Protein AF-A0A218XQB1-F1 (afdb_monomer_lite)

pLDDT: mean 73.47, std 15.92, range [41.41, 95.81]

Secondary structure (DSSP, 8-state):
-HHHHHHHHHHHHHHHHS--------S-----PPPPP-HHHHHHHHHHHHTTS----PPPPPP-------PPPPPPPP----------------------------PPPPPHHHHHHHHHHHHS-HHHHHHHHTTS-TTT--SSEEEEEEETTTEEEEEEE------

Structure (mmCIF, N/CA/C/O backbone):
data_AF-A0A218XQB1-F1
#
_entry.id   AF-A0A218XQB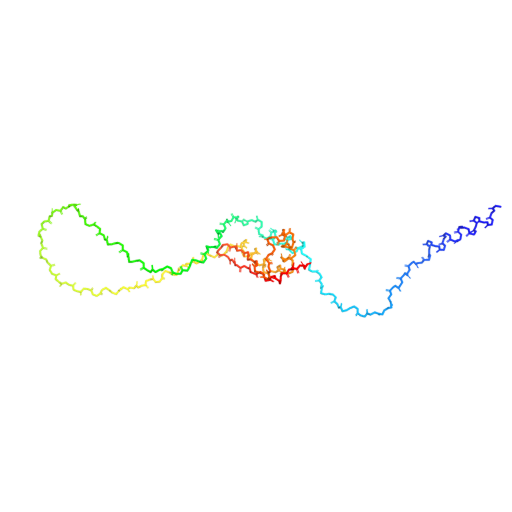1-F1
#
loop_
_atom_site.group_PDB
_atom_site.id
_atom_site.type_symbol
_atom_site.label_atom_id
_atom_site.label_alt_id
_atom_site.label_comp_id
_atom_site.label_asym_id
_atom_site.label_entity_id
_atom_site.label_seq_id
_atom_site.pdbx_PDB_ins_code
_atom_site.Cartn_x
_atom_site.Cartn_y
_atom_site.Cartn_z
_atom_site.occupancy
_atom_site.B_iso_or_equiv
_atom_site.auth_seq_id
_atom_site.auth_comp_id
_atom_site.auth_asym_id
_atom_site.auth_atom_id
_atom_site.pdbx_PDB_model_num
ATOM 1 N N . MET A 1 1 ? 2.072 31.890 65.242 1.00 60.22 1 MET A N 1
ATOM 2 C CA . MET A 1 1 ? 2.060 31.774 63.762 1.00 60.22 1 MET A CA 1
ATOM 3 C C . MET A 1 1 ? 3.181 30.918 63.151 1.00 60.22 1 MET A C 1
ATOM 5 O O . MET A 1 1 ? 3.072 30.587 61.981 1.00 60.22 1 MET A O 1
ATOM 9 N N . GLY A 1 2 ? 4.234 30.523 63.884 1.00 78.50 2 GLY A N 1
ATOM 10 C CA . GLY A 1 2 ? 5.338 29.734 63.300 1.00 78.50 2 GLY A CA 1
ATOM 11 C C . GLY A 1 2 ? 5.078 28.227 63.174 1.00 78.50 2 GLY A C 1
ATOM 12 O O . GLY A 1 2 ? 5.509 27.612 62.209 1.00 78.50 2 GLY A O 1
ATOM 13 N N . ARG A 1 3 ? 4.328 27.631 64.111 1.00 80.69 3 ARG A N 1
ATOM 14 C CA . ARG A 1 3 ? 4.149 26.168 64.175 1.00 80.69 3 ARG A CA 1
ATOM 15 C C . ARG A 1 3 ? 3.322 25.607 63.015 1.00 80.69 3 ARG A C 1
ATOM 17 O O . ARG A 1 3 ? 3.720 24.612 62.430 1.00 80.69 3 ARG A O 1
ATOM 24 N N . TYR A 1 4 ? 2.230 26.275 62.628 1.00 89.25 4 TYR A N 1
ATOM 25 C CA . TYR A 1 4 ? 1.404 25.815 61.503 1.00 89.25 4 TYR A CA 1
ATOM 26 C C . TYR A 1 4 ? 2.138 25.935 60.162 1.00 89.25 4 TYR A C 1
ATOM 28 O O . TYR A 1 4 ? 2.004 25.057 59.323 1.00 89.25 4 TYR A O 1
ATOM 36 N N . LYS A 1 5 ? 2.959 26.979 59.969 1.00 86.50 5 LYS A N 1
ATOM 37 C CA . LYS A 1 5 ? 3.760 27.149 58.746 1.00 86.50 5 LYS A CA 1
ATOM 38 C C . LYS A 1 5 ? 4.789 26.035 58.597 1.00 86.50 5 LYS A C 1
ATOM 40 O O . LYS A 1 5 ? 4.995 25.548 57.496 1.00 86.50 5 LYS A O 1
ATOM 45 N N . LEU A 1 6 ? 5.387 25.619 59.712 1.00 87.69 6 LEU A N 1
ATOM 46 C CA . LEU A 1 6 ? 6.360 24.532 59.741 1.00 87.69 6 LEU A CA 1
ATOM 47 C C . LEU A 1 6 ? 5.687 23.185 59.440 1.00 87.69 6 LEU A C 1
ATOM 49 O O . LEU A 1 6 ? 6.190 22.432 58.619 1.00 87.69 6 LEU A O 1
ATOM 53 N N . VAL A 1 7 ? 4.500 22.933 60.004 1.00 91.12 7 VAL A N 1
ATOM 54 C CA . VAL A 1 7 ? 3.693 21.741 59.681 1.00 91.12 7 VAL A CA 1
ATOM 55 C C . VAL A 1 7 ? 3.297 21.719 58.201 1.00 91.12 7 VAL A C 1
ATOM 57 O O . VAL A 1 7 ? 3.475 20.703 57.540 1.00 91.12 7 VAL A O 1
ATOM 60 N N . VAL A 1 8 ? 2.822 22.841 57.655 1.00 90.88 8 VAL A N 1
ATOM 61 C CA . VAL A 1 8 ? 2.436 22.943 56.237 1.00 90.88 8 VAL A CA 1
ATOM 62 C C . VAL A 1 8 ? 3.637 22.731 55.315 1.00 90.88 8 VAL A C 1
ATOM 64 O O . VAL A 1 8 ? 3.522 22.013 54.327 1.00 90.88 8 VAL A O 1
ATOM 67 N N . LEU A 1 9 ? 4.798 23.300 55.650 1.00 90.38 9 LEU A N 1
ATOM 68 C CA . LEU A 1 9 ? 6.018 2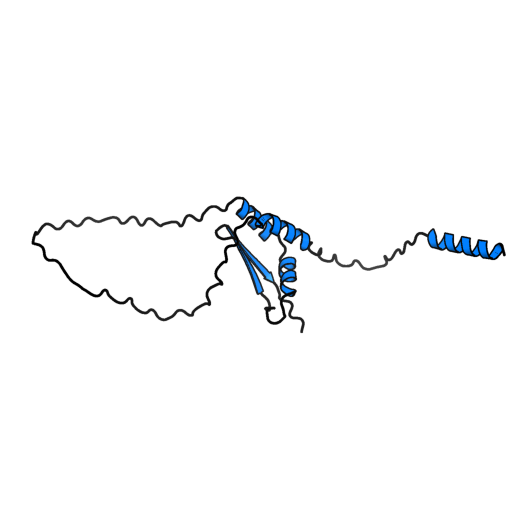3.139 54.859 1.00 90.38 9 LEU A CA 1
ATOM 69 C C . LEU A 1 9 ? 6.520 21.689 54.891 1.00 90.38 9 LEU A C 1
ATOM 71 O O . LEU A 1 9 ? 6.895 21.161 53.850 1.00 90.38 9 LEU A O 1
ATOM 75 N N . VAL A 1 10 ? 6.453 21.016 56.044 1.00 91.62 10 VAL A N 1
ATOM 76 C CA . VAL A 1 10 ? 6.813 19.593 56.169 1.00 91.62 10 VAL A CA 1
ATOM 77 C C . VAL A 1 10 ? 5.868 18.699 55.361 1.00 91.62 10 VAL A C 1
ATOM 79 O O . VAL A 1 10 ? 6.342 17.819 54.648 1.00 91.62 10 VAL A O 1
ATOM 82 N N . LEU A 1 11 ? 4.553 18.940 55.411 1.00 89.81 11 LEU A N 1
ATOM 83 C CA . LEU A 1 11 ? 3.581 18.186 54.606 1.00 89.81 11 LEU A CA 1
ATOM 84 C C . LEU A 1 11 ? 3.777 18.417 53.103 1.00 89.81 11 LEU A C 1
ATOM 86 O O . LEU A 1 11 ? 3.687 17.471 52.327 1.00 89.81 11 LEU A O 1
ATOM 90 N N . TYR A 1 12 ? 4.077 19.652 52.695 1.00 89.75 12 TYR A N 1
ATOM 91 C CA . TYR A 1 12 ? 4.359 19.986 51.300 1.00 89.75 12 TYR A CA 1
ATOM 92 C C . TYR A 1 12 ? 5.626 19.285 50.797 1.00 89.75 12 TYR A C 1
ATOM 94 O O . TYR A 1 12 ? 5.614 18.680 49.731 1.00 89.75 12 TYR A O 1
ATOM 102 N N . VAL A 1 13 ? 6.702 19.302 51.590 1.00 89.94 13 VAL A N 1
ATOM 103 C CA . VAL A 1 13 ? 7.945 18.590 51.265 1.00 89.94 13 VAL A CA 1
ATOM 104 C C . VAL A 1 13 ? 7.698 17.080 51.204 1.00 89.94 13 VAL A C 1
ATOM 106 O O . VAL A 1 13 ? 8.120 16.446 50.248 1.00 89.94 13 VAL A O 1
ATOM 109 N N . LEU A 1 14 ? 6.951 16.493 52.141 1.00 85.25 14 LEU A N 1
ATOM 110 C CA . LEU A 1 14 ? 6.587 15.073 52.062 1.00 85.25 14 LEU A CA 1
ATOM 111 C C . LEU A 1 14 ? 5.794 14.752 50.787 1.00 85.25 14 LEU A C 1
ATOM 113 O O . LEU A 1 14 ? 6.135 13.802 50.100 1.00 85.25 14 LEU A O 1
ATOM 117 N N . MET A 1 15 ? 4.796 15.554 50.417 1.00 80.94 15 MET A N 1
ATOM 118 C CA . MET A 1 15 ? 4.010 15.324 49.194 1.00 80.94 15 MET A CA 1
ATOM 119 C C . MET A 1 15 ? 4.834 15.453 47.903 1.00 80.94 15 MET A C 1
ATOM 121 O O . MET A 1 15 ? 4.547 14.757 46.936 1.00 80.94 15 MET A O 1
ATOM 125 N N . VAL A 1 16 ? 5.836 16.339 47.872 1.00 83.00 16 VAL A N 1
ATOM 126 C CA . VAL A 1 16 ? 6.676 16.583 46.683 1.00 83.00 16 VAL A CA 1
ATOM 127 C C . VAL A 1 16 ? 7.844 15.598 46.581 1.00 83.00 16 VAL A C 1
ATOM 129 O O . VAL A 1 16 ? 8.250 15.249 45.476 1.00 83.00 16 VAL A O 1
ATOM 132 N N . PHE A 1 17 ? 8.400 15.166 47.717 1.00 75.69 17 PHE A N 1
ATOM 133 C CA . PHE A 1 17 ? 9.609 14.338 47.772 1.00 75.69 17 PHE A CA 1
ATOM 134 C C . PHE A 1 17 ? 9.355 12.869 48.121 1.00 75.69 17 PHE A C 1
ATOM 136 O O . PHE A 1 17 ? 10.290 12.073 48.030 1.00 75.69 17 PHE A O 1
ATOM 143 N N . LEU A 1 18 ? 8.134 12.476 48.503 1.00 75.38 18 LEU A N 1
ATOM 144 C CA . LEU A 1 18 ? 7.772 11.062 48.480 1.00 75.38 18 LEU A CA 1
ATOM 145 C C . LEU A 1 18 ? 7.739 10.634 47.007 1.00 75.38 18 LEU A C 1
ATOM 147 O O . LEU A 1 18 ? 6.937 11.184 46.249 1.00 75.38 18 LEU A O 1
ATOM 151 N N . PRO A 1 19 ? 8.611 9.703 46.572 1.00 62.53 19 PRO A N 1
ATOM 152 C CA . PRO A 1 19 ? 8.551 9.194 45.217 1.00 62.53 19 PRO A CA 1
ATOM 153 C C . PRO A 1 19 ? 7.154 8.618 45.026 1.00 62.53 19 PRO A C 1
ATOM 155 O O . PRO A 1 19 ? 6.717 7.740 45.772 1.00 62.53 19 PRO A O 1
ATOM 158 N N . GLN A 1 20 ? 6.437 9.158 44.047 1.00 61.28 20 GLN A N 1
ATOM 159 C CA . GLN A 1 20 ? 5.152 8.648 43.608 1.00 61.28 20 GLN A CA 1
ATOM 160 C C . GLN A 1 20 ? 5.398 7.348 42.825 1.00 61.28 20 GLN A C 1
ATOM 162 O O . GLN A 1 20 ? 5.049 7.241 41.654 1.00 61.28 20 GLN A O 1
ATOM 167 N N . GLU A 1 21 ? 6.034 6.364 43.460 1.00 56.81 21 GLU A N 1
ATOM 168 C CA . GLU A 1 21 ? 6.022 4.975 43.015 1.00 56.81 21 GLU A CA 1
ATOM 169 C C . GLU A 1 21 ? 4.598 4.471 43.250 1.00 56.81 21 GLU A C 1
ATOM 171 O O . GLU A 1 21 ? 4.276 3.805 44.236 1.00 56.81 21 GLU A O 1
ATOM 176 N N . ILE A 1 22 ? 3.693 4.862 42.349 1.00 61.12 22 ILE A N 1
ATOM 177 C CA . ILE A 1 22 ? 2.472 4.103 42.114 1.00 61.12 22 ILE A CA 1
ATOM 178 C C . ILE A 1 22 ? 2.945 2.838 41.415 1.00 61.12 22 ILE A C 1
ATOM 180 O O . ILE A 1 22 ? 2.889 2.725 40.191 1.00 61.12 22 ILE A O 1
ATOM 184 N N . ASP A 1 23 ? 3.444 1.902 42.212 1.00 55.72 23 ASP A N 1
ATOM 185 C CA . ASP A 1 23 ? 3.785 0.561 41.775 1.00 55.72 23 ASP A CA 1
ATOM 186 C C . ASP A 1 23 ? 2.465 -0.187 41.528 1.00 55.72 23 ASP A C 1
ATOM 188 O O . ASP A 1 23 ? 1.958 -0.982 42.321 1.00 55.72 23 ASP A O 1
ATOM 192 N N . GLY A 1 24 ? 1.810 0.183 40.429 1.00 54.09 24 GLY A N 1
ATOM 193 C CA . GLY A 1 24 ? 0.611 -0.449 39.910 1.00 54.09 24 GLY A CA 1
ATOM 194 C C . GLY A 1 24 ? 0.965 -1.742 39.189 1.00 54.09 24 GLY A C 1
ATOM 195 O O . GLY A 1 24 ? 0.639 -1.893 38.014 1.00 54.09 24 GLY A O 1
ATOM 196 N N . GLN A 1 25 ? 1.631 -2.676 39.866 1.00 57.00 25 GLN A N 1
ATOM 197 C CA . GLN A 1 25 ? 1.844 -4.028 39.359 1.00 57.00 25 GLN A CA 1
ATOM 198 C C . GLN A 1 25 ? 1.411 -5.076 40.379 1.00 57.00 25 GLN A C 1
ATOM 200 O O . GLN A 1 25 ? 2.221 -5.693 41.061 1.00 57.00 25 GLN A O 1
ATOM 205 N N . ILE A 1 26 ? 0.106 -5.359 40.413 1.00 53.69 26 ILE A N 1
ATOM 206 C CA . ILE A 1 26 ? -0.385 -6.646 40.911 1.00 53.69 26 ILE A CA 1
ATOM 207 C C . ILE A 1 26 ? -1.353 -7.244 39.885 1.00 53.69 26 ILE A C 1
ATOM 209 O O . ILE A 1 26 ? -2.551 -6.976 39.873 1.00 53.69 26 ILE A O 1
ATOM 213 N N . GLY A 1 27 ? -0.792 -8.108 39.035 1.00 54.81 27 GLY A N 1
ATOM 214 C CA . GLY A 1 27 ? -1.381 -9.425 38.814 1.00 54.81 27 GLY A CA 1
ATOM 215 C C . GLY A 1 27 ? -2.361 -9.602 37.659 1.00 54.81 27 GLY A C 1
ATOM 216 O O . GLY A 1 27 ? -3.493 -9.992 37.912 1.00 54.81 27 GLY A O 1
ATOM 217 N N . ARG A 1 28 ? -1.898 -9.472 36.407 1.00 55.12 28 ARG A N 1
ATOM 218 C CA . ARG A 1 28 ? -2.115 -10.468 35.327 1.00 55.12 28 ARG A CA 1
ATOM 219 C C . ARG A 1 28 ? -0.986 -10.332 34.297 1.00 55.12 28 ARG A C 1
ATOM 221 O O . ARG A 1 28 ? -0.705 -9.202 33.902 1.00 55.12 28 ARG A O 1
ATOM 228 N N . PRO A 1 29 ? -0.387 -11.425 33.785 1.00 50.72 29 PRO A N 1
ATOM 229 C CA . PRO A 1 29 ? 0.267 -11.377 32.487 1.00 50.72 29 PRO A CA 1
ATOM 230 C C . PRO A 1 29 ? -0.825 -10.997 31.488 1.00 50.72 29 PRO A C 1
ATOM 232 O O . PRO A 1 29 ? -1.684 -11.809 31.140 1.00 50.72 29 PRO A O 1
ATOM 235 N N . ARG A 1 30 ? -0.868 -9.723 31.095 1.00 51.75 30 ARG A N 1
ATOM 236 C CA . ARG A 1 30 ? -1.621 -9.331 29.912 1.00 51.75 30 ARG A CA 1
ATOM 237 C C . ARG A 1 30 ? -1.001 -10.164 28.786 1.00 51.75 30 ARG A C 1
ATOM 239 O O . ARG A 1 30 ? 0.223 -10.097 28.645 1.00 51.75 30 ARG A O 1
ATOM 246 N N . PRO A 1 31 ? -1.769 -10.993 28.052 1.00 60.75 31 PRO A N 1
ATOM 247 C CA . PRO A 1 31 ? -1.215 -11.639 26.870 1.00 60.75 31 PRO A CA 1
ATOM 248 C C . PRO A 1 31 ? -0.550 -10.539 26.037 1.00 60.75 31 PRO A C 1
ATOM 250 O O . PRO A 1 31 ? -1.122 -9.440 25.989 1.00 60.75 31 PRO A O 1
ATOM 253 N N . PRO A 1 32 ? 0.658 -10.765 25.486 1.00 58.06 32 PRO A N 1
ATOM 254 C CA . PRO A 1 32 ? 1.328 -9.753 24.686 1.00 58.06 32 PRO A CA 1
ATOM 255 C C . PRO A 1 32 ? 0.318 -9.285 23.647 1.00 58.06 32 PRO A C 1
ATOM 257 O O . PRO A 1 32 ? -0.131 -10.071 22.812 1.00 58.06 32 PRO A O 1
ATOM 260 N N . LEU A 1 33 ? -0.136 -8.033 23.782 1.00 57.53 33 LEU A N 1
ATOM 261 C CA . LEU A 1 33 ? -0.954 -7.445 22.740 1.00 57.53 33 LEU A CA 1
ATOM 262 C C . LEU A 1 33 ? -0.107 -7.528 21.477 1.00 57.53 33 LEU A C 1
ATOM 264 O O . LEU A 1 33 ? 1.084 -7.203 21.553 1.00 57.53 33 LEU A O 1
ATOM 268 N N . PRO A 1 34 ? -0.678 -7.989 20.353 1.00 62.88 34 PRO A N 1
ATOM 269 C CA . PRO A 1 34 ? 0.040 -7.935 19.096 1.00 62.88 34 PRO A CA 1
ATOM 270 C C . PRO A 1 34 ? 0.568 -6.502 18.942 1.00 62.88 34 PRO A C 1
ATOM 272 O O . PRO A 1 34 ? -0.191 -5.561 19.215 1.00 62.88 34 PRO A O 1
ATOM 275 N N . PRO A 1 35 ? 1.865 -6.324 18.629 1.00 65.19 35 PRO A N 1
ATOM 276 C CA . PRO A 1 35 ? 2.441 -4.999 18.483 1.00 65.19 35 PRO A CA 1
ATOM 277 C C . PRO A 1 35 ? 1.556 -4.229 17.513 1.00 65.19 35 PRO A C 1
ATOM 279 O O . PRO A 1 35 ? 1.313 -4.686 16.397 1.00 65.19 35 PRO A O 1
ATOM 282 N N . THR A 1 36 ? 1.001 -3.103 17.964 1.00 64.44 36 THR A N 1
ATOM 283 C CA . THR A 1 36 ? 0.201 -2.259 17.082 1.00 64.44 36 THR A CA 1
ATOM 284 C C . THR A 1 36 ? 1.121 -1.828 15.951 1.00 64.44 36 THR A C 1
ATOM 286 O O . THR A 1 36 ? 2.170 -1.236 16.238 1.00 64.44 36 THR A O 1
ATOM 289 N N . PRO A 1 37 ? 0.791 -2.148 14.695 1.00 71.19 37 PRO A N 1
ATOM 290 C CA . PRO A 1 37 ? 1.677 -1.833 13.598 1.00 71.19 37 PRO A CA 1
ATOM 291 C C . PRO A 1 37 ? 1.833 -0.312 13.523 1.00 71.19 37 PRO A C 1
ATOM 293 O O . PRO A 1 37 ? 0.875 0.446 13.685 1.00 71.19 37 PRO A O 1
ATOM 296 N N . LEU A 1 38 ? 3.069 0.152 13.336 1.00 84.44 38 LEU A N 1
ATOM 297 C CA . LEU A 1 38 ? 3.394 1.574 13.237 1.00 84.44 38 LEU A CA 1
ATOM 298 C C . LEU A 1 38 ? 2.974 2.096 11.853 1.00 84.44 38 LEU A C 1
ATOM 300 O O . LEU A 1 38 ? 3.808 2.409 11.004 1.00 84.44 38 LEU A O 1
ATOM 304 N N . CYS A 1 39 ? 1.666 2.151 11.600 1.00 89.62 39 CYS A N 1
ATOM 305 C CA . CYS A 1 39 ? 1.115 2.389 10.266 1.00 89.62 39 CYS A CA 1
ATOM 306 C C . CYS A 1 39 ? 1.600 3.695 9.642 1.00 89.62 39 CYS A C 1
ATOM 308 O O . CYS A 1 39 ? 1.924 3.725 8.461 1.00 89.62 39 CYS A O 1
ATOM 310 N N . ALA A 1 40 ? 1.746 4.754 10.443 1.00 89.38 40 ALA A N 1
ATOM 311 C CA . ALA A 1 40 ? 2.270 6.029 9.967 1.00 89.38 40 ALA A CA 1
ATOM 312 C C . ALA A 1 40 ? 3.683 5.898 9.371 1.00 89.38 40 ALA A C 1
ATOM 314 O O . ALA A 1 40 ? 3.940 6.429 8.293 1.00 89.38 40 ALA A O 1
ATOM 315 N N . SER A 1 41 ? 4.591 5.164 10.025 1.00 91.19 41 SER A N 1
ATOM 316 C CA . SER A 1 41 ? 5.950 4.980 9.507 1.00 91.19 41 SER A CA 1
ATOM 317 C C . SER A 1 41 ? 5.994 4.032 8.312 1.00 91.19 41 SER A C 1
ATOM 319 O O . SER A 1 41 ? 6.770 4.267 7.391 1.00 91.19 41 SER A O 1
ATOM 321 N N . GLN A 1 42 ? 5.151 2.993 8.292 1.00 93.12 42 GLN A N 1
ATOM 322 C CA . GLN A 1 42 ? 5.074 2.082 7.146 1.00 93.12 42 GLN A CA 1
ATOM 323 C C . GLN A 1 42 ? 4.572 2.816 5.896 1.00 93.12 42 GLN A C 1
ATOM 325 O O . GLN A 1 42 ? 5.203 2.745 4.843 1.00 93.12 42 GLN A O 1
ATOM 330 N N . PHE A 1 43 ? 3.506 3.610 6.030 1.00 92.81 43 PHE A N 1
ATOM 331 C CA . PHE A 1 43 ? 3.022 4.451 4.939 1.00 92.81 43 PHE A CA 1
ATOM 332 C C . PHE A 1 43 ? 4.031 5.519 4.535 1.00 92.81 43 PHE A C 1
ATOM 334 O O . PHE A 1 43 ? 4.189 5.764 3.345 1.00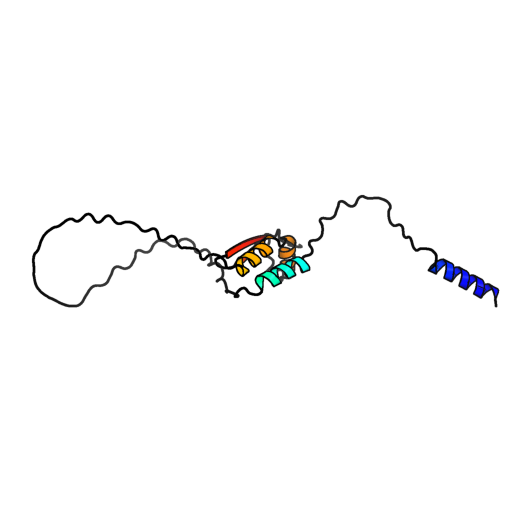 92.81 43 PHE A O 1
ATOM 341 N N . ALA A 1 44 ? 4.751 6.132 5.480 1.00 93.56 44 ALA A N 1
ATOM 342 C CA . ALA A 1 44 ? 5.802 7.091 5.146 1.00 93.56 44 ALA A CA 1
ATOM 343 C C . ALA A 1 44 ? 6.887 6.460 4.260 1.00 93.56 44 ALA A C 1
ATOM 345 O O . ALA A 1 44 ? 7.322 7.083 3.292 1.00 93.56 44 ALA A O 1
ATOM 346 N N . LEU A 1 45 ? 7.277 5.215 4.546 1.00 94.75 45 LEU A N 1
ATOM 347 C CA . LEU A 1 45 ? 8.260 4.501 3.740 1.00 94.75 45 LEU A CA 1
ATOM 348 C C . LEU A 1 45 ? 7.748 4.155 2.343 1.00 94.75 45 LEU A C 1
ATOM 350 O O . LEU A 1 45 ? 8.453 4.393 1.364 1.00 94.75 45 LEU A O 1
ATOM 354 N N . VAL A 1 46 ? 6.519 3.643 2.246 1.00 94.62 46 VAL A N 1
ATOM 355 C CA . VAL A 1 46 ? 5.879 3.358 0.954 1.00 94.62 46 VAL A CA 1
ATOM 356 C C . VAL A 1 46 ? 5.747 4.640 0.136 1.00 94.62 46 VAL A C 1
ATOM 358 O O . VAL A 1 46 ? 6.166 4.677 -1.016 1.00 94.62 46 VAL A O 1
ATOM 361 N N . ASN A 1 47 ? 5.236 5.714 0.738 1.00 93.44 47 ASN A N 1
ATOM 362 C CA . ASN A 1 47 ? 5.070 7.003 0.072 1.00 93.44 47 ASN A CA 1
ATOM 363 C C . ASN A 1 47 ? 6.406 7.527 -0.448 1.00 93.44 47 ASN A C 1
ATOM 365 O O . ASN A 1 47 ? 6.484 7.943 -1.598 1.00 93.44 47 ASN A O 1
ATOM 369 N N . HIS A 1 48 ? 7.466 7.457 0.357 1.00 95.25 48 HIS A N 1
ATOM 370 C CA . HIS A 1 48 ? 8.800 7.868 -0.068 1.00 95.25 48 HIS A CA 1
ATOM 371 C C . HIS A 1 48 ? 9.352 6.987 -1.202 1.00 95.25 48 HIS A C 1
ATOM 373 O O . HIS A 1 48 ? 9.954 7.500 -2.140 1.00 95.25 48 HIS A O 1
ATOM 379 N N . ALA A 1 49 ? 9.141 5.670 -1.155 1.00 94.56 49 ALA A N 1
ATOM 380 C CA . ALA A 1 49 ? 9.611 4.760 -2.199 1.00 94.56 49 ALA A CA 1
ATOM 381 C C . ALA A 1 49 ? 8.841 4.914 -3.520 1.00 94.56 49 ALA A C 1
ATOM 383 O O . ALA A 1 49 ? 9.410 4.762 -4.598 1.00 94.56 49 ALA A O 1
ATOM 384 N N . CYS A 1 50 ? 7.550 5.232 -3.440 1.00 93.31 50 CYS A N 1
ATOM 385 C CA . CYS A 1 50 ? 6.656 5.299 -4.590 1.00 93.31 50 CYS A CA 1
ATOM 386 C C . CYS A 1 50 ? 6.447 6.728 -5.123 1.00 93.31 50 CYS A C 1
ATOM 388 O O . CYS A 1 50 ? 5.830 6.882 -6.174 1.00 93.31 50 CYS A O 1
ATOM 390 N N . MET A 1 51 ? 6.966 7.774 -4.460 1.00 92.31 51 MET A N 1
ATOM 391 C CA . MET A 1 51 ? 6.687 9.180 -4.818 1.00 92.31 51 MET A CA 1
ATOM 392 C C . MET A 1 51 ? 7.117 9.579 -6.235 1.00 92.31 51 MET A C 1
ATOM 394 O O . MET A 1 51 ? 6.607 10.558 -6.773 1.00 92.31 51 MET A O 1
ATOM 398 N N . PHE A 1 52 ? 8.065 8.852 -6.826 1.00 88.50 52 PHE A N 1
ATOM 399 C CA . PHE A 1 52 ? 8.595 9.131 -8.162 1.00 88.50 52 PHE A CA 1
ATOM 400 C C . PHE A 1 52 ? 7.923 8.309 -9.264 1.00 88.50 52 PHE A C 1
ATOM 402 O O . PHE A 1 52 ? 8.299 8.433 -10.431 1.00 88.50 52 PHE A O 1
ATOM 409 N N . LEU A 1 53 ? 6.945 7.464 -8.921 1.00 86.88 53 LEU A N 1
ATOM 410 C CA . LEU A 1 53 ? 6.199 6.726 -9.926 1.00 86.88 53 LEU A CA 1
ATOM 411 C C . LEU A 1 53 ? 5.228 7.654 -10.663 1.00 86.88 53 LEU A C 1
ATOM 413 O O . LEU A 1 53 ? 4.527 8.449 -10.031 1.00 86.88 53 LEU A O 1
ATOM 417 N N . PRO A 1 54 ? 5.133 7.542 -11.998 1.00 80.81 54 PRO A N 1
ATOM 418 C CA . PRO A 1 54 ? 4.081 8.221 -12.730 1.00 80.81 54 PRO A CA 1
ATOM 419 C C . PRO A 1 54 ? 2.725 7.652 -12.297 1.00 80.81 54 PRO A C 1
ATOM 421 O O . PRO A 1 54 ? 2.495 6.442 -12.369 1.00 80.81 54 PRO A O 1
ATOM 424 N N . TYR A 1 55 ? 1.811 8.530 -11.880 1.00 70.88 55 TYR A N 1
ATOM 425 C CA . TYR A 1 55 ? 0.414 8.166 -11.660 1.00 70.88 55 TYR A CA 1
ATOM 426 C C . TYR A 1 55 ? -0.205 7.779 -13.002 1.00 70.88 55 TYR A C 1
ATOM 428 O O . TYR A 1 55 ? -0.634 8.625 -13.785 1.00 70.88 55 TYR A O 1
ATOM 436 N N . SER A 1 56 ? -0.226 6.485 -13.285 1.00 64.00 56 SER A N 1
ATOM 437 C CA . SER A 1 56 ? -1.007 5.935 -14.381 1.00 64.00 56 SER A CA 1
ATOM 438 C C . SER A 1 56 ? -2.394 5.630 -13.836 1.00 64.00 56 SER A C 1
ATOM 440 O O . SER A 1 56 ? -2.559 4.862 -12.889 1.00 64.00 56 SER A O 1
ATOM 442 N N . LEU A 1 57 ? -3.409 6.278 -14.401 1.00 56.66 57 LEU A N 1
ATOM 443 C CA . LEU A 1 57 ? -4.793 5.917 -14.133 1.00 56.66 57 LEU A CA 1
ATOM 444 C C . LEU A 1 57 ? -5.006 4.533 -14.743 1.00 56.66 57 LEU A C 1
ATOM 446 O O . LEU A 1 57 ? -5.223 4.409 -15.946 1.00 56.66 57 LEU A O 1
ATOM 450 N N . VAL A 1 58 ? -4.875 3.487 -13.927 1.00 60.12 58 VAL A N 1
ATOM 451 C CA . VAL A 1 58 ? -5.293 2.146 -14.328 1.00 60.12 58 VAL A CA 1
ATOM 452 C C . VAL A 1 58 ? -6.794 2.245 -14.622 1.00 60.12 58 VAL A C 1
ATOM 454 O O . VAL A 1 58 ? -7.545 2.663 -13.733 1.00 60.12 58 VAL A O 1
ATOM 457 N N . PRO A 1 59 ? -7.250 1.931 -15.850 1.00 57.41 59 PRO A N 1
ATOM 458 C CA . PRO A 1 59 ? -8.673 1.899 -16.147 1.00 57.41 59 PRO A CA 1
ATOM 459 C C . PRO A 1 59 ? -9.368 0.978 -15.137 1.00 57.41 59 PRO A C 1
ATOM 461 O O . PRO A 1 59 ? -8.805 -0.070 -14.804 1.00 57.41 59 PRO A O 1
ATOM 464 N N . PRO A 1 60 ? -10.558 1.338 -14.624 1.00 60.00 60 PRO A N 1
ATOM 465 C CA . PRO A 1 60 ? -11.290 0.453 -13.729 1.00 60.00 60 PRO A CA 1
ATOM 466 C C . PRO A 1 60 ? -11.434 -0.931 -14.382 1.00 60.00 60 PRO A C 1
ATOM 468 O O . PRO A 1 60 ? -11.607 -0.999 -15.605 1.00 60.00 60 PRO A O 1
ATOM 471 N N . PRO A 1 61 ? -11.347 -2.031 -13.606 1.00 62.25 61 PRO A N 1
ATOM 472 C CA . PRO A 1 61 ? -11.530 -3.367 -14.153 1.00 62.25 61 PRO A CA 1
ATOM 473 C C . PRO A 1 61 ? -12.865 -3.403 -14.896 1.00 62.25 61 PRO A C 1
ATOM 475 O O . PRO A 1 61 ? -13.898 -3.021 -14.339 1.00 62.25 61 PRO A O 1
ATOM 478 N N . ALA A 1 62 ? -12.821 -3.795 -16.173 1.00 59.84 62 ALA A N 1
ATOM 479 C CA . ALA A 1 62 ? -14.013 -3.855 -17.002 1.00 59.84 62 ALA A CA 1
ATOM 480 C C . ALA A 1 62 ? -15.069 -4.728 -16.300 1.00 59.84 62 ALA A C 1
ATOM 482 O O . ALA A 1 62 ? -14.715 -5.780 -15.754 1.00 59.84 62 ALA A O 1
ATOM 483 N N . PRO A 1 63 ? -16.349 -4.313 -16.274 1.00 64.50 63 PRO A N 1
ATOM 484 C CA . PRO A 1 63 ? -17.404 -5.160 -15.745 1.00 64.50 63 PRO A CA 1
ATOM 485 C C . PRO A 1 63 ? -17.380 -6.499 -16.485 1.00 64.50 63 PRO A C 1
ATOM 487 O O . PRO A 1 63 ? -17.325 -6.527 -17.715 1.00 64.50 63 PRO A O 1
ATOM 490 N N . ILE A 1 64 ? -17.393 -7.595 -15.718 1.00 57.28 64 ILE A N 1
ATOM 491 C CA . ILE A 1 64 ? -17.433 -8.967 -16.230 1.00 57.28 64 ILE A CA 1
ATOM 492 C C . ILE A 1 64 ? -18.698 -9.079 -17.082 1.00 57.28 64 ILE A C 1
ATOM 494 O O . ILE A 1 64 ? -19.805 -9.211 -16.561 1.00 57.28 64 ILE A O 1
ATOM 498 N N . THR A 1 65 ? -18.547 -8.944 -18.394 1.00 60.38 65 THR A N 1
ATOM 499 C CA . THR A 1 65 ? -19.637 -9.149 -19.341 1.00 60.38 65 THR A CA 1
ATOM 500 C C . THR A 1 65 ? -19.782 -10.661 -19.500 1.00 60.38 65 THR A C 1
ATOM 502 O O . THR A 1 65 ? -18.772 -11.339 -19.705 1.00 60.38 65 THR A O 1
ATOM 5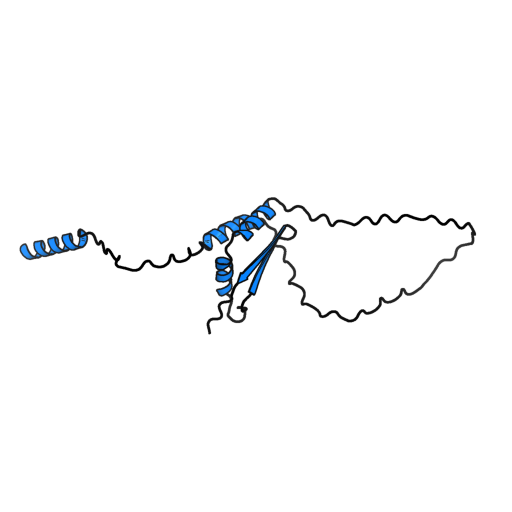05 N N . PRO A 1 66 ? -20.989 -11.236 -19.352 1.00 70.81 66 PRO A N 1
ATOM 506 C CA . PRO A 1 66 ? -21.196 -12.642 -19.676 1.00 70.81 66 PRO A CA 1
ATOM 507 C C . PRO A 1 66 ? -20.780 -12.883 -21.137 1.00 70.81 66 PRO A C 1
ATOM 509 O O . PRO A 1 66 ? -20.973 -11.979 -21.956 1.00 70.81 66 PRO A O 1
ATOM 512 N N . PRO A 1 67 ? -20.199 -14.050 -21.479 1.00 61.78 67 PRO A N 1
ATOM 513 C CA . PRO A 1 67 ? -19.810 -14.345 -22.852 1.00 61.78 67 PRO A CA 1
ATOM 514 C C . PRO A 1 67 ? -21.048 -14.232 -23.747 1.00 61.78 67 PRO A C 1
ATOM 516 O O . PRO A 1 67 ? -21.994 -15.010 -23.624 1.00 61.78 67 PRO A O 1
ATOM 519 N N . GLY A 1 68 ? -21.073 -13.195 -24.584 1.00 57.50 68 GLY A N 1
ATOM 520 C CA . GLY A 1 68 ? -22.096 -13.028 -25.606 1.00 57.50 68 GLY A CA 1
ATOM 521 C C . GLY A 1 68 ? -21.927 -14.103 -26.684 1.00 57.50 68 GLY A C 1
ATOM 522 O O . GLY A 1 68 ? -20.805 -14.564 -26.896 1.00 57.50 68 GLY A O 1
ATOM 523 N N . PRO A 1 69 ? -23.014 -14.529 -27.346 1.00 63.34 69 PRO A N 1
ATOM 524 C CA . PRO A 1 69 ? -22.934 -15.525 -28.405 1.00 63.34 69 PRO A CA 1
ATOM 525 C C . PRO A 1 69 ? -22.090 -14.997 -29.571 1.00 63.34 69 PRO A C 1
ATOM 527 O O . PRO A 1 69 ? -22.263 -13.853 -29.994 1.00 63.34 69 PRO A O 1
ATOM 530 N N . ASP A 1 70 ? -21.191 -15.847 -30.070 1.00 57.41 70 ASP A N 1
ATOM 531 C CA . ASP A 1 70 ? -20.320 -15.585 -31.214 1.00 57.41 70 ASP A CA 1
ATOM 532 C C . ASP A 1 70 ? -21.145 -15.132 -32.428 1.00 57.41 70 ASP A C 1
ATOM 534 O O . ASP A 1 70 ? -21.858 -15.920 -33.055 1.00 57.41 70 ASP A O 1
ATOM 538 N N . LEU A 1 71 ? -21.058 -13.846 -32.769 1.00 56.16 71 LEU A N 1
ATOM 539 C CA . LEU A 1 71 ? -21.509 -13.360 -34.067 1.00 56.16 71 LEU A CA 1
ATOM 540 C C . LEU A 1 71 ? -20.396 -13.640 -35.091 1.00 56.16 71 LEU A C 1
ATOM 542 O O . LEU A 1 71 ? -19.247 -13.264 -34.844 1.00 56.16 71 LEU A O 1
ATOM 546 N N . PRO A 1 72 ? -20.695 -14.288 -36.233 1.00 68.62 72 PRO A N 1
ATOM 547 C CA . PRO A 1 72 ? -19.705 -14.507 -37.281 1.00 68.62 72 PRO A CA 1
ATOM 548 C C . PRO A 1 72 ? -19.260 -13.168 -37.901 1.00 68.62 72 PRO A C 1
ATOM 550 O O . PRO A 1 72 ? -20.056 -12.226 -37.961 1.00 68.62 72 PRO A O 1
ATOM 553 N N . PRO A 1 73 ? -18.006 -13.059 -38.378 1.00 64.19 73 PRO A N 1
ATOM 554 C CA . PRO A 1 73 ? -17.517 -11.840 -39.013 1.00 64.19 73 PRO A CA 1
ATOM 555 C C . PRO A 1 73 ? -18.308 -11.537 -40.301 1.00 64.19 73 PRO A C 1
ATOM 557 O O . PRO A 1 73 ? -18.597 -12.464 -41.063 1.00 64.19 73 PRO A O 1
ATOM 560 N N . PRO A 1 74 ? -18.648 -10.264 -40.581 1.00 54.69 74 PRO A N 1
ATOM 561 C CA . PRO A 1 74 ? -19.208 -9.885 -41.872 1.00 54.69 74 PRO A CA 1
ATOM 562 C C . PRO A 1 74 ? -18.154 -10.109 -42.966 1.00 54.69 74 PRO A C 1
ATOM 564 O O . PRO A 1 74 ? -17.002 -9.697 -42.826 1.00 54.69 74 PRO A O 1
ATOM 567 N N . GLY A 1 75 ? -18.551 -10.809 -44.032 1.00 47.41 75 GLY A N 1
ATOM 568 C CA . GLY A 1 75 ? -17.709 -11.072 -45.198 1.00 47.41 75 GLY A CA 1
ATOM 569 C C . GLY A 1 75 ? -17.314 -9.787 -45.945 1.00 47.41 75 GLY A C 1
ATOM 570 O O . GLY A 1 75 ? -17.989 -8.765 -45.805 1.00 47.41 75 GLY A O 1
ATOM 571 N N . PRO A 1 76 ? -16.220 -9.815 -46.725 1.00 54.09 76 PRO A N 1
ATOM 572 C CA . PRO A 1 76 ? -15.769 -8.658 -47.487 1.00 54.09 76 PRO A CA 1
ATOM 573 C C . PRO A 1 76 ? -16.695 -8.399 -48.683 1.00 54.09 76 PRO A C 1
ATOM 575 O O . PRO A 1 76 ? -16.979 -9.302 -49.465 1.00 54.09 76 PRO A O 1
ATOM 578 N N . SER A 1 77 ? -17.152 -7.155 -48.818 1.00 45.84 77 SER A N 1
ATOM 579 C CA . SER A 1 77 ? -17.822 -6.643 -50.013 1.00 45.84 77 SER A CA 1
ATOM 580 C C . SER A 1 77 ? -16.796 -6.349 -51.115 1.00 45.84 77 SER A C 1
ATOM 582 O O . SER A 1 77 ? -15.918 -5.504 -50.942 1.00 45.84 77 SER A O 1
ATOM 584 N N . GLU A 1 78 ? -16.946 -7.081 -52.215 1.00 43.97 78 GLU A N 1
ATOM 585 C CA . GLU A 1 78 ? -16.462 -6.864 -53.589 1.00 43.97 78 GLU A CA 1
ATOM 586 C C . GLU A 1 78 ? -16.879 -5.453 -54.082 1.00 43.97 78 GLU A C 1
ATOM 588 O O . GLU A 1 78 ? -17.841 -4.902 -53.551 1.00 43.97 78 GLU A O 1
ATOM 593 N N . SER A 1 79 ? -16.306 -4.761 -55.069 1.00 41.78 79 SER A N 1
ATOM 594 C CA . SER A 1 79 ? -15.245 -4.922 -56.082 1.00 41.78 79 SER A CA 1
ATOM 595 C C . SER A 1 79 ? -15.258 -3.616 -56.907 1.00 41.78 79 SER A C 1
ATOM 597 O O . SER A 1 79 ? -16.294 -2.962 -56.883 1.00 41.78 79 SER A O 1
ATOM 599 N N . GLU A 1 80 ? -14.171 -3.297 -57.631 1.00 41.41 80 GLU A N 1
ATOM 600 C CA . GLU A 1 80 ? -14.021 -2.377 -58.799 1.00 41.41 80 GLU A CA 1
ATOM 601 C C . GLU A 1 80 ? -12.614 -1.731 -58.702 1.00 41.41 80 GLU A C 1
ATOM 603 O O . GLU A 1 80 ? -12.277 -1.178 -57.663 1.00 41.41 80 GLU A O 1
ATOM 608 N N . GLU A 1 81 ? -11.670 -1.788 -59.644 1.00 45.38 81 GLU A N 1
ATOM 609 C CA . GLU A 1 81 ? -11.543 -2.283 -61.020 1.00 45.38 81 GLU A CA 1
ATOM 610 C C . GLU A 1 81 ? -10.034 -2.550 -61.243 1.00 45.38 81 GLU A C 1
ATOM 612 O O . GLU A 1 81 ? -9.203 -1.967 -60.547 1.00 45.38 81 GLU A O 1
ATOM 617 N N . GLU A 1 82 ? -9.674 -3.429 -62.180 1.00 42.75 82 GLU A N 1
ATOM 618 C CA . GLU A 1 82 ? -8.741 -3.146 -63.290 1.00 42.75 82 GLU A CA 1
ATOM 619 C C . GLU A 1 82 ? -8.188 -4.445 -63.900 1.00 42.75 82 GLU A C 1
ATOM 621 O O . GLU A 1 82 ? -7.588 -5.308 -63.259 1.00 42.75 82 GLU A O 1
ATOM 626 N N . GLU A 1 83 ? -8.466 -4.549 -65.191 1.00 48.16 83 GLU A N 1
ATOM 627 C CA . GLU A 1 83 ? -8.124 -5.582 -66.153 1.00 48.16 83 GLU A CA 1
ATOM 628 C C . GLU A 1 83 ? -6.659 -5.442 -66.595 1.00 48.16 83 GLU A C 1
ATOM 630 O O . GLU A 1 83 ? -6.241 -4.361 -67.002 1.00 48.16 83 GLU A O 1
ATOM 635 N N . SER A 1 84 ? -5.872 -6.522 -66.554 1.00 43.72 84 SER A N 1
ATOM 636 C CA . SER A 1 84 ? -4.738 -6.692 -67.478 1.00 43.72 84 SER A CA 1
ATOM 637 C C . SER A 1 84 ? -4.237 -8.138 -67.546 1.00 43.72 84 SER A C 1
ATOM 639 O O . SER A 1 84 ? -3.729 -8.695 -66.578 1.00 43.72 84 SER A O 1
ATOM 641 N N . ASP A 1 85 ? -4.436 -8.684 -68.744 1.00 50.62 85 ASP A N 1
ATOM 642 C CA . ASP A 1 85 ? -3.648 -9.644 -69.520 1.00 50.62 85 ASP A CA 1
ATOM 643 C C . ASP A 1 85 ? -3.048 -10.918 -68.896 1.00 50.62 85 ASP A C 1
ATOM 645 O O . ASP A 1 85 ? -2.279 -10.935 -67.934 1.00 50.62 85 ASP A O 1
ATOM 649 N N . ASP A 1 86 ? -3.364 -11.994 -69.617 1.00 50.50 86 ASP A N 1
ATOM 650 C CA . ASP A 1 86 ? -2.745 -13.306 -69.689 1.00 50.50 86 ASP A CA 1
ATOM 651 C C . ASP A 1 86 ? -1.254 -13.356 -69.329 1.00 50.50 86 ASP A C 1
ATOM 653 O O . ASP A 1 86 ? -0.459 -12.575 -69.837 1.00 50.50 86 ASP A O 1
ATOM 657 N N . LEU A 1 87 ? -0.855 -14.381 -68.563 1.00 59.09 87 LEU A N 1
ATOM 658 C CA . LEU A 1 87 ? 0.249 -15.277 -68.933 1.00 59.09 87 LEU A CA 1
ATOM 659 C C . LEU A 1 87 ? 0.317 -16.491 -67.988 1.00 59.09 87 LEU A C 1
ATOM 661 O O . LEU A 1 87 ? 0.475 -16.416 -66.772 1.00 59.09 87 LEU A O 1
ATOM 665 N N . GLN A 1 88 ? 0.206 -17.649 -68.617 1.00 57.53 88 GLN A N 1
ATOM 666 C CA . GLN A 1 88 ? 0.188 -18.991 -68.065 1.00 57.53 88 GLN A CA 1
ATOM 667 C C . GLN A 1 88 ? 1.589 -19.479 -67.689 1.00 57.53 88 GLN A C 1
ATOM 669 O O . GLN A 1 88 ? 2.339 -19.778 -68.603 1.00 57.53 88 GLN A O 1
ATOM 674 N N . HIS A 1 89 ? 1.927 -19.680 -66.404 1.00 54.62 89 HIS A N 1
ATOM 675 C CA . HIS A 1 89 ? 3.128 -20.452 -66.032 1.00 54.62 89 HIS A CA 1
ATOM 676 C C . HIS A 1 89 ? 3.058 -21.163 -64.657 1.00 54.62 89 HIS A C 1
ATOM 678 O O . HIS A 1 89 ? 3.003 -20.548 -63.602 1.00 54.62 89 HIS A O 1
ATOM 684 N N . HIS A 1 90 ? 3.150 -22.495 -64.741 1.00 56.16 90 HIS A N 1
ATOM 685 C CA . HIS A 1 90 ? 3.829 -23.469 -63.869 1.00 56.16 90 HIS A CA 1
ATOM 686 C C . HIS A 1 90 ? 3.496 -23.618 -62.371 1.00 56.16 90 HIS A C 1
ATOM 688 O O . HIS A 1 90 ? 3.844 -22.821 -61.507 1.00 56.16 90 HIS A O 1
ATOM 694 N N . HIS A 1 91 ? 2.974 -24.812 -62.072 1.00 60.19 91 HIS A N 1
ATOM 695 C CA . HIS A 1 91 ? 2.894 -25.436 -60.757 1.00 60.19 91 HIS A CA 1
ATOM 696 C C . HIS A 1 91 ? 4.281 -25.696 -60.146 1.00 60.19 91 HIS A C 1
ATOM 698 O O . HIS A 1 91 ? 4.988 -26.608 -60.575 1.00 60.19 91 HIS A O 1
ATOM 704 N N . HIS A 1 92 ? 4.615 -24.984 -59.069 1.00 57.34 92 HIS A N 1
ATOM 705 C CA . HIS A 1 92 ? 5.646 -25.409 -58.122 1.00 57.34 92 HIS A CA 1
ATOM 706 C C . HIS A 1 92 ? 5.110 -25.351 -56.690 1.00 57.34 92 HIS A C 1
ATOM 708 O O . HIS A 1 92 ? 4.935 -24.289 -56.098 1.00 57.34 92 HIS A O 1
ATOM 714 N N . HIS A 1 93 ? 4.846 -26.532 -56.128 1.00 59.56 93 HIS A N 1
ATOM 715 C CA . HIS A 1 93 ? 4.549 -26.715 -54.713 1.00 59.56 93 HIS A CA 1
ATOM 716 C C . HIS A 1 93 ? 5.834 -26.557 -53.896 1.00 59.56 93 HIS A C 1
ATOM 718 O O . HIS A 1 93 ? 6.598 -27.509 -53.733 1.00 59.56 93 HIS A O 1
ATOM 724 N N . HIS A 1 94 ? 6.073 -25.361 -53.364 1.00 57.94 94 HIS A N 1
ATOM 725 C CA . HIS A 1 94 ? 7.072 -25.162 -52.322 1.00 57.94 94 HIS A CA 1
ATOM 726 C C . HIS A 1 94 ? 6.409 -25.282 -50.950 1.00 57.94 94 HIS A C 1
ATOM 728 O O . HIS A 1 94 ? 5.590 -24.458 -50.548 1.00 57.94 94 HIS A O 1
ATOM 734 N N . HIS A 1 95 ? 6.770 -26.343 -50.229 1.00 61.81 95 HIS A N 1
ATOM 735 C CA . HIS A 1 95 ? 6.470 -26.498 -48.812 1.00 61.81 95 HIS A CA 1
ATOM 736 C C . HIS A 1 95 ? 7.218 -25.421 -48.021 1.00 61.81 95 HIS A C 1
ATOM 738 O O . HIS A 1 95 ? 8.381 -25.587 -47.654 1.00 61.81 95 HIS A O 1
ATOM 744 N N . HIS A 1 96 ? 6.549 -24.301 -47.763 1.00 61.25 96 HIS A N 1
ATOM 745 C CA . HIS A 1 96 ? 7.048 -23.302 -46.834 1.00 61.25 96 HIS A CA 1
ATOM 746 C C . HIS A 1 96 ? 6.838 -23.803 -45.404 1.00 61.25 96 HIS A C 1
ATOM 748 O O . HIS A 1 96 ? 5.723 -23.856 -44.886 1.00 61.25 96 HIS A O 1
ATOM 754 N N . HIS A 1 97 ? 7.941 -24.189 -44.765 1.00 63.84 97 HIS A N 1
ATOM 755 C CA . HIS A 1 97 ? 8.004 -24.368 -43.323 1.00 63.84 97 HIS A CA 1
ATOM 756 C C . HIS A 1 97 ? 7.733 -23.020 -42.650 1.00 63.84 97 HIS A C 1
ATOM 758 O O . HIS A 1 97 ? 8.613 -22.167 -42.541 1.00 63.84 97 HIS A O 1
ATOM 764 N N . HIS A 1 98 ? 6.494 -22.821 -42.208 1.00 64.19 98 HIS A N 1
ATOM 765 C CA . HIS A 1 98 ? 6.133 -21.699 -41.357 1.00 64.19 98 HIS A CA 1
ATOM 766 C C . HIS A 1 98 ? 6.752 -21.912 -39.973 1.00 64.19 98 HIS A C 1
ATOM 768 O O . HIS A 1 98 ? 6.212 -22.609 -39.115 1.00 64.19 98 HIS A O 1
ATOM 774 N N . HIS A 1 99 ? 7.919 -21.308 -39.759 1.00 67.31 99 HIS A N 1
ATOM 775 C CA . HIS A 1 99 ? 8.453 -21.102 -38.423 1.00 67.31 99 HIS A CA 1
ATOM 776 C C . HIS A 1 99 ? 7.553 -20.097 -37.702 1.00 67.31 99 HIS A C 1
ATOM 778 O O . HIS A 1 99 ? 7.645 -18.887 -37.904 1.00 67.31 99 HIS A O 1
ATOM 784 N N . HIS A 1 100 ? 6.652 -20.613 -36.868 1.00 65.81 100 HIS A N 1
ATOM 785 C CA . HIS A 1 100 ? 5.898 -19.808 -35.921 1.00 65.81 100 HIS A CA 1
ATOM 786 C C . HIS A 1 100 ? 6.870 -19.212 -34.900 1.00 65.81 100 HIS A C 1
ATOM 788 O O . HIS A 1 100 ? 7.230 -19.834 -33.901 1.00 65.81 100 HIS A O 1
ATOM 794 N N . HIS A 1 101 ? 7.320 -17.988 -35.165 1.00 65.31 101 HIS A N 1
ATOM 795 C CA . HIS A 1 101 ? 7.975 -17.165 -34.165 1.00 65.31 101 HIS A CA 1
ATOM 796 C C . HIS A 1 101 ? 6.931 -16.779 -33.118 1.00 65.31 101 HIS A C 1
ATOM 798 O O . HIS A 1 101 ? 6.156 -15.841 -33.293 1.00 65.31 101 HIS A O 1
ATOM 804 N N . HIS A 1 102 ? 6.896 -17.530 -32.019 1.00 66.62 102 HIS A N 1
ATOM 805 C CA . HIS A 1 102 ? 6.191 -17.110 -30.821 1.00 66.62 102 HIS A CA 1
ATOM 806 C C . HIS A 1 102 ? 6.806 -15.792 -30.345 1.00 66.62 102 HIS A C 1
ATOM 808 O O . HIS A 1 102 ? 7.914 -15.752 -29.804 1.00 66.62 102 HIS A O 1
ATOM 814 N N . HIS A 1 103 ? 6.084 -14.697 -30.574 1.00 63.62 103 HIS A N 1
ATOM 815 C CA . HIS A 1 103 ? 6.370 -13.408 -29.972 1.00 63.62 103 HIS A CA 1
ATOM 816 C C . HIS A 1 103 ? 6.184 -13.537 -28.459 1.00 63.62 103 HIS A C 1
ATOM 818 O O . HIS A 1 103 ? 5.102 -13.330 -27.916 1.00 63.62 103 HIS A O 1
ATOM 824 N N . HIS A 1 104 ? 7.258 -13.891 -27.757 1.00 63.50 104 HIS A N 1
ATOM 825 C CA . HIS A 1 104 ? 7.345 -13.635 -26.332 1.00 63.50 104 HIS A CA 1
ATOM 826 C C . HIS A 1 104 ? 7.251 -12.123 -26.150 1.00 63.50 104 HIS A C 1
ATOM 828 O O . HIS A 1 104 ? 8.194 -11.395 -26.466 1.00 63.50 104 HIS A O 1
ATOM 834 N N . HIS A 1 105 ? 6.102 -11.647 -25.667 1.00 66.06 105 HIS A N 1
ATOM 835 C CA . HIS A 1 105 ? 5.967 -10.303 -25.127 1.00 66.06 105 HIS A CA 1
ATOM 836 C C . HIS A 1 105 ? 7.051 -10.132 -24.060 1.00 66.06 105 HIS A C 1
ATOM 838 O O . HIS A 1 105 ? 6.926 -10.629 -22.939 1.00 66.06 105 HIS A O 1
ATOM 844 N N . LYS A 1 106 ? 8.161 -9.490 -24.438 1.00 65.38 106 LYS A N 1
ATOM 845 C CA . LYS A 1 106 ? 9.227 -9.119 -23.516 1.00 65.38 106 LYS A CA 1
ATOM 846 C C . LYS A 1 106 ? 8.623 -8.092 -22.575 1.00 65.38 106 LYS A C 1
ATOM 848 O O . LYS A 1 106 ? 8.534 -6.917 -22.920 1.00 65.38 106 LYS A O 1
ATOM 853 N N . ARG A 1 107 ? 8.160 -8.553 -21.412 1.00 69.75 107 ARG A N 1
ATOM 854 C CA . ARG A 1 107 ? 7.814 -7.654 -20.315 1.00 69.75 107 ARG A CA 1
ATOM 855 C C . ARG A 1 107 ? 9.032 -6.778 -20.065 1.00 69.75 107 ARG A C 1
ATOM 857 O O . ARG A 1 107 ? 10.152 -7.286 -19.958 1.00 69.75 107 ARG A O 1
ATOM 864 N N . ARG A 1 108 ? 8.811 -5.467 -20.059 1.00 81.88 108 ARG A N 1
ATOM 865 C CA . ARG A 1 108 ? 9.843 -4.498 -19.712 1.00 81.88 108 ARG A CA 1
ATOM 866 C C . ARG A 1 108 ? 10.378 -4.870 -18.327 1.00 81.88 108 ARG A C 1
ATOM 868 O O . ARG A 1 108 ? 9.603 -5.195 -17.435 1.00 81.88 108 ARG A O 1
ATOM 875 N N . ALA A 1 109 ? 11.697 -4.850 -18.162 1.00 83.75 109 ALA A N 1
ATOM 876 C CA . ALA A 1 109 ? 12.281 -5.009 -16.839 1.00 83.75 109 ALA A CA 1
ATOM 877 C C . ALA A 1 109 ? 11.880 -3.804 -15.966 1.00 83.75 109 ALA A C 1
ATOM 879 O O . ALA A 1 109 ? 11.974 -2.670 -16.454 1.00 83.75 109 ALA A O 1
ATOM 880 N N . PRO A 1 110 ? 11.450 -4.026 -14.711 1.00 85.06 110 PRO A N 1
ATOM 881 C CA . PRO A 1 110 ? 11.072 -2.936 -13.827 1.00 85.06 110 PRO A CA 1
ATOM 882 C C . PRO A 1 110 ? 12.264 -2.008 -13.596 1.00 85.06 110 PRO A C 1
ATOM 884 O O . PRO A 1 110 ? 13.414 -2.453 -13.497 1.00 85.06 110 PRO A O 1
ATOM 887 N N . THR A 1 111 ? 12.000 -0.708 -13.520 1.00 90.06 111 THR A N 1
ATOM 888 C CA . THR A 1 111 ? 13.027 0.264 -13.134 1.00 90.06 111 THR A CA 1
ATOM 889 C C . THR A 1 111 ? 13.431 0.060 -11.668 1.00 90.06 111 THR A C 1
ATOM 891 O O . THR A 1 111 ? 12.652 -0.490 -10.887 1.00 90.06 111 THR A O 1
ATOM 894 N N . PRO A 1 112 ? 14.622 0.519 -11.243 1.00 91.50 112 PRO A N 1
ATOM 895 C CA . PRO A 1 112 ? 15.020 0.441 -9.836 1.00 91.50 112 PRO A CA 1
ATOM 896 C C . PRO A 1 112 ? 13.998 1.091 -8.891 1.00 91.50 112 PRO A C 1
ATOM 898 O O . PRO A 1 112 ? 13.698 0.545 -7.838 1.00 91.50 112 PRO A O 1
ATOM 901 N N . VAL A 1 113 ? 13.396 2.207 -9.317 1.00 91.69 113 VAL A N 1
ATOM 902 C CA . VAL A 1 113 ? 12.352 2.922 -8.565 1.00 91.69 113 VAL A CA 1
ATOM 903 C C . VAL A 1 113 ? 11.080 2.080 -8.431 1.00 91.69 113 VAL A C 1
ATOM 905 O O . VAL A 1 113 ? 10.519 1.971 -7.344 1.00 91.69 113 VAL A O 1
ATOM 908 N N . GLU A 1 114 ? 10.634 1.446 -9.518 1.00 92.56 114 GLU A N 1
ATOM 909 C CA . GLU A 1 114 ? 9.487 0.529 -9.493 1.00 92.56 114 GLU A CA 1
ATOM 910 C C . GLU A 1 114 ? 9.750 -0.674 -8.583 1.00 92.56 114 GLU A C 1
ATOM 912 O O . GLU A 1 114 ? 8.889 -1.043 -7.785 1.00 92.56 114 GLU A O 1
ATOM 917 N N . ALA A 1 115 ? 10.948 -1.258 -8.655 1.00 92.62 115 ALA A N 1
ATOM 918 C CA . ALA A 1 115 ? 11.339 -2.384 -7.816 1.00 92.62 115 ALA A CA 1
ATOM 919 C C . ALA A 1 115 ? 11.369 -2.011 -6.323 1.00 92.62 115 ALA A C 1
ATOM 921 O O . ALA A 1 115 ? 10.834 -2.759 -5.499 1.00 92.62 115 ALA A O 1
ATOM 922 N N . ASP A 1 116 ? 11.928 -0.848 -5.979 1.00 94.69 116 ASP A N 1
ATOM 923 C CA . ASP A 1 116 ? 11.975 -0.350 -4.601 1.00 94.69 116 ASP A CA 1
ATOM 924 C C . ASP A 1 116 ? 10.576 -0.035 -4.059 1.00 94.69 116 ASP A C 1
ATOM 926 O O . ASP A 1 116 ? 10.243 -0.444 -2.944 1.00 94.69 116 ASP A O 1
ATOM 930 N N . CYS A 1 117 ? 9.714 0.610 -4.849 1.00 94.56 117 CYS A N 1
ATOM 931 C CA . CYS A 1 117 ? 8.318 0.819 -4.466 1.00 94.56 117 CYS A CA 1
ATOM 932 C C . CYS A 1 117 ? 7.595 -0.517 -4.236 1.00 94.56 117 CYS A C 1
ATOM 934 O O . CYS A 1 117 ? 6.972 -0.721 -3.193 1.00 94.56 117 CYS A O 1
ATOM 936 N N . CYS A 1 118 ? 7.729 -1.469 -5.163 1.00 94.44 118 CYS A N 1
ATOM 937 C CA . CYS A 1 118 ? 7.121 -2.793 -5.048 1.00 94.44 118 CYS A CA 1
ATOM 938 C C . CYS A 1 118 ? 7.617 -3.573 -3.825 1.00 94.44 118 CYS A C 1
ATOM 940 O O . CYS A 1 118 ? 6.856 -4.351 -3.244 1.00 94.44 118 CYS A O 1
ATOM 942 N N . ARG A 1 119 ? 8.875 -3.378 -3.420 1.00 95.81 119 ARG A N 1
ATOM 943 C CA . ARG A 1 119 ? 9.420 -3.956 -2.189 1.00 95.81 119 ARG A CA 1
ATOM 944 C C . ARG A 1 119 ? 8.696 -3.406 -0.964 1.00 95.81 119 ARG A C 1
ATOM 946 O O . ARG A 1 119 ? 8.216 -4.193 -0.155 1.00 95.81 119 ARG A O 1
ATOM 953 N N . TRP A 1 120 ? 8.585 -2.085 -0.845 1.00 95.44 120 TRP A N 1
ATOM 954 C CA . TRP A 1 120 ? 7.934 -1.458 0.308 1.00 95.44 120 TRP A CA 1
ATOM 955 C C . TRP A 1 120 ? 6.424 -1.696 0.346 1.00 95.44 120 TRP A C 1
ATOM 957 O O . TRP A 1 120 ? 5.873 -1.894 1.426 1.00 95.44 120 TRP A O 1
ATOM 967 N N . LEU A 1 121 ? 5.765 -1.778 -0.813 1.00 95.06 121 LEU A N 1
ATOM 968 C CA . LEU A 1 121 ? 4.365 -2.199 -0.896 1.00 95.06 121 LEU A CA 1
ATOM 969 C C . LEU A 1 121 ? 4.161 -3.618 -0.345 1.00 95.06 121 LEU A C 1
ATOM 971 O O . LEU A 1 121 ? 3.180 -3.876 0.335 1.00 95.06 121 LEU A O 1
ATOM 975 N N . ARG A 1 122 ? 5.075 -4.563 -0.571 1.00 95.00 122 ARG A N 1
ATOM 976 C CA . ARG A 1 122 ? 4.922 -5.916 -0.000 1.00 95.00 122 ARG A CA 1
ATOM 977 C C . ARG A 1 122 ? 5.128 -5.967 1.515 1.00 95.00 122 ARG A C 1
ATOM 979 O O . ARG A 1 122 ? 4.645 -6.903 2.138 1.00 95.00 122 ARG A O 1
ATOM 986 N N . GLU A 1 123 ? 5.839 -4.993 2.077 1.00 93.94 123 GLU A N 1
ATOM 987 C CA . GLU A 1 123 ? 6.193 -4.955 3.500 1.00 93.94 123 GLU A CA 1
ATOM 988 C C . GLU A 1 123 ? 5.129 -4.263 4.366 1.00 93.94 123 GLU A C 1
ATOM 990 O O . GLU A 1 123 ? 5.062 -4.513 5.568 1.00 93.94 123 GLU A O 1
ATOM 995 N N . VAL A 1 124 ? 4.296 -3.385 3.790 1.00 93.19 124 VAL A N 1
ATOM 996 C CA . VAL A 1 124 ? 3.234 -2.730 4.569 1.00 93.19 124 VAL A CA 1
ATOM 997 C C . VAL A 1 124 ? 2.196 -3.750 5.034 1.00 93.19 124 VAL A C 1
ATOM 999 O O . VAL A 1 124 ? 1.722 -4.592 4.270 1.00 93.19 124 VAL A O 1
ATOM 1002 N N . ASP A 1 125 ? 1.832 -3.661 6.309 1.00 92.25 125 ASP A N 1
ATOM 1003 C CA . ASP A 1 125 ? 0.897 -4.585 6.932 1.00 92.25 125 ASP A CA 1
ATOM 1004 C C . ASP A 1 125 ? -0.531 -4.345 6.424 1.00 92.25 125 ASP A C 1
ATOM 1006 O O . ASP A 1 125 ? -1.024 -3.212 6.365 1.00 92.25 125 ASP A O 1
ATOM 1010 N N . SER A 1 126 ? -1.231 -5.439 6.125 1.00 89.19 126 SER A N 1
ATOM 1011 C CA . SER A 1 126 ? -2.657 -5.431 5.803 1.00 89.19 126 SER A CA 1
ATOM 1012 C C . SER A 1 126 ? -3.504 -4.695 6.848 1.00 89.19 126 SER A C 1
ATOM 1014 O O . SER A 1 126 ? -4.399 -3.952 6.462 1.00 89.19 126 SER A O 1
ATOM 1016 N N . VAL A 1 127 ? -3.199 -4.800 8.148 1.00 88.69 127 VAL A N 1
ATOM 1017 C CA . VAL A 1 127 ? -3.911 -4.093 9.226 1.00 88.69 127 VAL A CA 1
ATOM 1018 C C . VAL A 1 127 ? -3.874 -2.583 8.995 1.00 88.69 127 VAL A C 1
ATOM 1020 O O . VAL A 1 127 ? -4.905 -1.922 9.111 1.00 88.69 127 VAL A O 1
ATOM 1023 N N . CYS A 1 128 ? -2.722 -2.046 8.586 1.00 89.31 128 CYS A N 1
ATOM 1024 C CA . CYS A 1 128 ? -2.566 -0.624 8.299 1.00 89.31 128 CYS A CA 1
ATOM 1025 C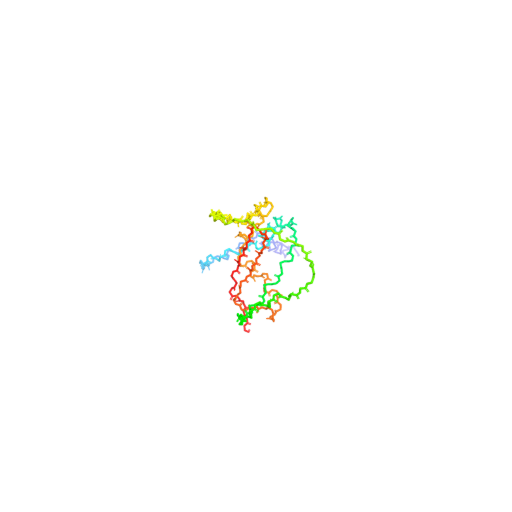 C . CYS A 1 128 ? -3.366 -0.185 7.075 1.00 89.31 128 CYS A C 1
ATOM 1027 O O . CYS A 1 128 ? -4.019 0.859 7.107 1.00 89.31 128 CYS A O 1
ATOM 1029 N N . VAL A 1 129 ? -3.349 -0.989 6.011 1.00 89.44 129 VAL A N 1
ATOM 1030 C CA . VAL A 1 129 ? -4.130 -0.731 4.792 1.00 89.44 129 VAL A CA 1
ATOM 1031 C C . VAL A 1 129 ? -5.631 -0.774 5.093 1.00 89.44 129 VAL A C 1
ATOM 1033 O O . VAL A 1 129 ? -6.372 0.125 4.698 1.00 89.44 129 VAL A O 1
ATOM 1036 N N . CYS A 1 130 ? -6.083 -1.769 5.853 1.00 86.19 130 CYS A N 1
ATOM 1037 C CA . CYS A 1 130 ? -7.487 -1.923 6.216 1.00 86.19 130 CYS A CA 1
ATOM 1038 C C . CYS A 1 130 ? -7.980 -0.811 7.161 1.00 86.19 130 CYS A C 1
ATOM 1040 O O . CYS A 1 130 ? -9.131 -0.385 7.044 1.00 86.19 130 CYS A O 1
ATOM 1042 N N . ASP A 1 131 ? -7.126 -0.300 8.057 1.00 84.12 131 ASP A N 1
ATOM 1043 C CA . ASP A 1 131 ? -7.450 0.827 8.944 1.00 84.12 131 ASP A CA 1
ATOM 1044 C C . ASP A 1 131 ? -7.515 2.183 8.199 1.00 84.12 131 ASP A C 1
ATOM 1046 O O . ASP A 1 131 ? -8.159 3.128 8.662 1.00 84.12 131 ASP A O 1
ATOM 1050 N N . LEU A 1 132 ? -6.921 2.304 7.009 1.00 78.88 132 LEU A N 1
ATOM 1051 C CA . LEU A 1 132 ? -7.147 3.474 6.152 1.00 78.88 132 LEU A CA 1
ATOM 1052 C C . LEU A 1 132 ? -8.571 3.460 5.574 1.00 78.88 132 LEU A C 1
ATOM 1054 O O . LEU A 1 132 ? -9.246 4.491 5.525 1.00 78.88 132 LEU A O 1
ATOM 1058 N N . LEU A 1 133 ? -9.054 2.274 5.196 1.00 70.62 133 LEU A N 1
ATOM 1059 C CA . LEU A 1 133 ? -10.331 2.089 4.507 1.00 70.62 133 LEU A CA 1
ATOM 1060 C C . LEU A 1 133 ? -11.563 2.243 5.420 1.00 70.62 133 LEU A C 1
ATOM 1062 O O . LEU A 1 133 ? -12.670 2.422 4.919 1.00 70.62 133 LEU A O 1
ATOM 1066 N N . VAL A 1 134 ? -11.401 2.255 6.750 1.00 66.88 134 VAL A N 1
ATOM 1067 C CA . VAL A 1 134 ? -12.510 2.522 7.696 1.00 66.88 134 VAL A CA 1
ATOM 1068 C C . VAL A 1 134 ? -12.939 3.991 7.763 1.00 66.88 134 VAL A C 1
ATOM 1070 O O . VAL A 1 134 ? -13.982 4.284 8.340 1.00 66.88 134 VAL A O 1
ATOM 1073 N N . HIS A 1 135 ? -12.180 4.914 7.163 1.00 69.50 135 HIS A N 1
ATOM 1074 C CA . HIS A 1 135 ? -12.604 6.314 7.032 1.00 69.50 135 HIS A CA 1
ATOM 1075 C C . HIS A 1 135 ? -13.573 6.531 5.862 1.00 69.50 135 HIS A C 1
ATOM 1077 O O . HIS A 1 135 ? -14.126 7.625 5.721 1.00 69.50 135 HIS A O 1
ATOM 1083 N N . LEU A 1 136 ? -13.795 5.515 5.017 1.00 69.94 136 LEU A N 1
ATOM 1084 C CA . LEU A 1 136 ? -14.807 5.604 3.976 1.00 69.94 136 LEU A CA 1
ATOM 1085 C C . LEU A 1 136 ? -16.205 5.609 4.616 1.00 69.94 136 LEU A C 1
ATOM 1087 O O . LEU A 1 136 ? -16.462 4.853 5.555 1.00 69.94 136 LEU A O 1
ATOM 1091 N N . PRO A 1 137 ? -17.140 6.426 4.102 1.00 74.25 137 PRO A N 1
ATOM 1092 C CA . PRO A 1 137 ? -18.532 6.361 4.517 1.00 74.25 137 PRO A CA 1
ATOM 1093 C C . PRO A 1 137 ? -19.091 4.935 4.426 1.00 74.25 137 PRO A C 1
ATOM 1095 O O . PRO A 1 137 ? -18.747 4.190 3.508 1.00 74.25 137 PRO A O 1
ATOM 1098 N N . ALA A 1 138 ? -20.009 4.570 5.325 1.00 70.69 138 ALA A N 1
ATOM 1099 C CA . ALA A 1 138 ? -20.545 3.208 5.432 1.00 70.69 138 ALA A CA 1
ATOM 1100 C C . ALA A 1 138 ? -21.126 2.645 4.116 1.00 70.69 138 ALA A C 1
ATOM 1102 O O . ALA A 1 138 ? -21.076 1.442 3.891 1.00 70.69 138 ALA A O 1
ATOM 1103 N N . PHE A 1 139 ? -21.619 3.500 3.214 1.00 69.06 139 PHE A N 1
ATOM 1104 C CA . PHE A 1 139 ? -22.127 3.084 1.900 1.00 69.06 139 PHE A CA 1
ATOM 1105 C C . PHE A 1 139 ? -21.034 2.620 0.916 1.00 69.06 139 PHE A C 1
ATOM 1107 O O . PHE A 1 139 ? -21.346 1.945 -0.061 1.00 69.06 139 PHE A O 1
ATOM 1114 N N . LEU A 1 140 ? -19.764 2.963 1.161 1.00 70.56 140 LEU A N 1
ATOM 1115 C CA . LEU A 1 140 ? -18.599 2.483 0.403 1.00 70.56 140 LEU A CA 1
ATOM 1116 C C . LEU A 1 140 ? -17.803 1.417 1.165 1.00 70.56 140 LEU A C 1
ATOM 1118 O O . LEU A 1 140 ? -16.911 0.792 0.589 1.00 70.56 140 LEU A O 1
ATOM 1122 N N . ALA A 1 141 ? -18.119 1.205 2.446 1.00 68.06 141 ALA A N 1
ATOM 1123 C CA . ALA A 1 141 ? -17.513 0.167 3.261 1.00 68.06 141 ALA A CA 1
ATOM 1124 C C . ALA A 1 141 ? -18.035 -1.197 2.796 1.00 68.06 141 ALA A C 1
ATOM 1126 O O . ALA A 1 141 ? -19.084 -1.679 3.225 1.00 68.06 141 ALA A O 1
ATOM 1127 N N . LYS A 1 142 ? -17.306 -1.827 1.873 1.00 64.62 142 LYS A N 1
ATOM 1128 C CA . LYS A 1 142 ? -17.581 -3.212 1.498 1.00 64.62 142 LYS A CA 1
ATOM 1129 C C . LYS A 1 142 ? -17.370 -4.129 2.716 1.00 64.62 142 LYS A C 1
ATOM 1131 O O . LYS A 1 142 ? -16.462 -3.873 3.519 1.00 64.62 142 LYS A O 1
ATOM 1136 N N . PRO A 1 143 ? -18.136 -5.236 2.826 1.00 71.06 143 PRO A N 1
ATOM 1137 C CA . PRO A 1 143 ? -17.734 -6.381 3.650 1.00 71.06 143 PRO A CA 1
ATOM 1138 C C . PRO A 1 143 ? -16.363 -6.909 3.182 1.00 71.06 143 PRO A C 1
ATOM 1140 O O . PRO A 1 143 ? -15.738 -6.281 2.331 1.00 71.06 143 PRO A O 1
ATOM 1143 N N . VAL A 1 144 ? -15.876 -8.018 3.754 1.00 82.19 144 VAL A N 1
ATOM 1144 C CA . VAL A 1 144 ? -14.594 -8.674 3.401 1.00 82.19 144 VAL A CA 1
ATOM 1145 C C . VAL A 1 144 ? -14.155 -8.351 1.964 1.00 82.19 144 VAL A C 1
ATOM 1147 O O . VAL A 1 144 ? -14.847 -8.715 1.012 1.00 82.19 144 VAL A O 1
ATOM 1150 N N . HIS A 1 145 ? -13.061 -7.607 1.806 1.00 82.81 145 HIS A N 1
ATOM 1151 C CA . HIS A 1 145 ? -12.648 -7.066 0.512 1.00 82.81 145 HIS A CA 1
ATOM 1152 C C . HIS A 1 145 ? -11.149 -7.195 0.303 1.00 82.81 145 HIS A C 1
ATOM 1154 O O . HIS A 1 145 ? -10.369 -7.211 1.252 1.00 82.81 145 HIS A O 1
ATOM 1160 N N . GLU A 1 146 ? -10.760 -7.244 -0.965 1.00 87.44 146 GLU A N 1
ATOM 1161 C CA . GLU A 1 146 ? -9.368 -7.177 -1.382 1.00 87.44 146 GLU A CA 1
ATOM 1162 C C . GLU A 1 146 ? -9.064 -5.777 -1.908 1.00 87.44 146 GLU A C 1
ATOM 1164 O O . GLU A 1 146 ? -9.790 -5.235 -2.746 1.00 87.44 146 GLU A O 1
ATOM 1169 N N . TYR A 1 147 ? -7.996 -5.183 -1.391 1.00 86.06 147 TYR A N 1
ATOM 1170 C CA . TYR A 1 147 ? -7.450 -3.926 -1.876 1.00 86.06 147 TYR A CA 1
ATOM 1171 C C . TYR A 1 147 ? -6.183 -4.222 -2.673 1.00 86.06 147 TYR A C 1
ATOM 1173 O O . TYR A 1 147 ? -5.262 -4.838 -2.147 1.00 86.06 147 TYR A O 1
ATOM 1181 N N . ALA A 1 148 ? -6.142 -3.811 -3.939 1.00 89.75 148 ALA A N 1
ATOM 1182 C CA . ALA A 1 148 ? -5.008 -4.050 -4.823 1.00 89.75 148 ALA A CA 1
ATOM 1183 C C . ALA A 1 148 ? -4.309 -2.736 -5.182 1.00 89.75 148 ALA A C 1
ATOM 1185 O O . ALA A 1 148 ? -4.963 -1.783 -5.609 1.00 89.75 148 ALA A O 1
ATOM 1186 N N . VAL A 1 149 ? -2.983 -2.711 -5.063 1.00 90.06 149 VAL A N 1
ATOM 1187 C CA . VAL A 1 149 ? -2.123 -1.637 -5.570 1.00 90.06 149 VAL A CA 1
ATOM 1188 C C . VAL A 1 149 ? -1.333 -2.180 -6.752 1.00 90.06 149 VAL A C 1
ATOM 1190 O O . VAL A 1 149 ? -0.585 -3.153 -6.627 1.00 90.06 149 VAL A O 1
ATOM 1193 N N . ILE A 1 150 ? -1.514 -1.551 -7.911 1.00 90.38 150 ILE A N 1
ATOM 1194 C CA . ILE A 1 150 ? -0.918 -1.981 -9.175 1.00 90.38 150 ILE A CA 1
ATOM 1195 C C . ILE A 1 150 ? 0.127 -0.951 -9.597 1.00 90.38 150 ILE A C 1
ATOM 1197 O O . ILE A 1 150 ? -0.205 0.208 -9.839 1.00 90.38 150 ILE A O 1
ATOM 1201 N N . VAL A 1 151 ? 1.376 -1.396 -9.726 1.00 90.00 151 VAL A N 1
ATOM 1202 C CA . VAL A 1 151 ? 2.451 -0.661 -10.399 1.00 90.00 151 VAL A CA 1
ATOM 1203 C C . VAL A 1 151 ? 2.625 -1.303 -11.781 1.00 90.00 151 VAL A C 1
ATOM 1205 O O . VAL A 1 151 ? 3.051 -2.464 -11.843 1.00 90.00 151 VAL A O 1
ATOM 1208 N N . PRO A 1 152 ? 2.260 -0.612 -12.881 1.00 84.88 152 PRO A N 1
ATOM 1209 C CA . PRO A 1 152 ? 2.273 -1.195 -14.221 1.00 84.88 152 PRO A CA 1
ATOM 1210 C C . PRO A 1 152 ? 3.614 -1.831 -14.563 1.00 84.88 152 PRO A C 1
ATOM 1212 O O . PRO A 1 152 ? 4.662 -1.288 -14.230 1.00 84.88 152 PRO A O 1
ATOM 1215 N N . ASP A 1 153 ? 3.561 -2.997 -15.206 1.00 83.19 153 ASP A N 1
ATOM 1216 C CA . ASP A 1 153 ? 4.724 -3.784 -15.639 1.00 83.19 153 ASP A CA 1
ATOM 1217 C C . ASP A 1 153 ? 5.712 -4.211 -14.529 1.00 83.19 153 ASP A C 1
ATOM 1219 O O . ASP A 1 153 ? 6.649 -4.957 -14.815 1.00 83.19 153 ASP A O 1
ATOM 1223 N N . ALA A 1 154 ? 5.467 -3.844 -13.261 1.00 89.56 154 ALA A N 1
ATOM 1224 C CA . ALA A 1 154 ? 6.346 -4.132 -12.129 1.00 89.56 154 ALA A CA 1
ATOM 1225 C C . ALA A 1 154 ? 5.717 -5.074 -11.086 1.00 89.56 154 ALA A C 1
ATOM 1227 O O . ALA A 1 154 ? 6.254 -6.158 -10.836 1.00 89.56 154 ALA A O 1
ATOM 1228 N N . CYS A 1 155 ? 4.586 -4.711 -10.467 1.00 91.38 155 CYS A N 1
ATOM 1229 C CA . CYS A 1 155 ? 3.934 -5.559 -9.462 1.00 91.38 155 CYS A CA 1
ATOM 1230 C C . CYS A 1 155 ? 2.435 -5.284 -9.278 1.00 91.38 155 CYS A C 1
ATOM 1232 O O . CYS A 1 155 ? 1.937 -4.192 -9.530 1.00 91.38 155 CYS A O 1
ATOM 1234 N N . ASN A 1 156 ? 1.725 -6.297 -8.778 1.00 93.38 156 ASN A N 1
ATOM 1235 C CA . ASN A 1 156 ? 0.360 -6.198 -8.268 1.00 93.38 156 ASN A CA 1
ATOM 1236 C C . ASN A 1 156 ? 0.359 -6.763 -6.841 1.00 93.38 156 ASN A C 1
ATOM 1238 O O . ASN A 1 156 ? 0.679 -7.942 -6.661 1.00 93.38 156 ASN A O 1
ATOM 1242 N N . VAL A 1 157 ? 0.087 -5.916 -5.846 1.00 93.25 157 VAL A N 1
ATOM 1243 C CA . VAL A 1 157 ? 0.075 -6.284 -4.422 1.00 93.25 157 VAL A CA 1
ATOM 1244 C C . VAL A 1 157 ? -1.353 -6.200 -3.907 1.00 93.25 157 VAL A C 1
ATOM 1246 O O . VAL A 1 157 ? -1.987 -5.155 -4.019 1.00 93.25 157 VAL A O 1
ATOM 1249 N N . THR A 1 158 ? -1.850 -7.298 -3.344 1.00 93.31 158 THR A N 1
ATOM 1250 C CA . THR A 1 158 ? -3.218 -7.426 -2.836 1.00 93.31 158 THR A CA 1
ATOM 1251 C C . THR A 1 158 ? -3.222 -7.600 -1.318 1.00 93.31 158 THR A C 1
ATOM 1253 O O . THR A 1 158 ? -2.450 -8.386 -0.771 1.00 93.31 158 THR A O 1
ATOM 1256 N N . TYR A 1 159 ? -4.111 -6.882 -0.633 1.00 91.12 159 TYR A N 1
ATOM 1257 C CA . TYR A 1 159 ? -4.333 -6.969 0.810 1.00 91.12 159 TYR A CA 1
ATOM 1258 C C . TYR A 1 159 ? -5.769 -7.412 1.072 1.00 91.12 159 TYR A C 1
ATOM 1260 O O . TYR A 1 159 ? -6.707 -6.797 0.565 1.00 91.12 159 TYR A O 1
ATOM 1268 N N . SER A 1 160 ? -5.950 -8.455 1.879 1.00 90.38 160 SER A N 1
ATOM 1269 C CA . SER A 1 160 ? -7.272 -8.966 2.247 1.00 90.38 160 SER A CA 1
ATOM 1270 C C . SER A 1 160 ? -7.721 -8.363 3.576 1.00 90.38 160 SER A C 1
ATOM 1272 O O . SER A 1 160 ? -7.111 -8.600 4.618 1.00 90.38 160 SER A O 1
ATOM 1274 N N . CYS A 1 161 ? -8.814 -7.607 3.549 1.00 87.38 161 CYS A N 1
ATOM 1275 C CA . CYS A 1 161 ? -9.394 -6.958 4.715 1.00 87.38 161 CYS A CA 1
ATOM 1276 C C . CYS A 1 161 ? -10.656 -7.698 5.172 1.00 87.38 161 CYS A C 1
ATOM 1278 O O . CYS A 1 161 ? -11.581 -7.854 4.376 1.00 87.38 161 CYS A O 1
ATOM 1280 N N . PRO A 1 162 ? -10.772 -8.097 6.454 1.00 79.38 162 PRO A N 1
ATOM 1281 C CA . PRO A 1 162 ? -11.915 -8.872 6.950 1.00 79.38 162 PRO A CA 1
ATOM 1282 C C . PRO A 1 162 ? -13.237 -8.082 7.026 1.00 79.38 162 PRO A C 1
ATOM 1284 O O . PRO A 1 162 ? -14.281 -8.663 7.297 1.00 79.38 162 PRO A O 1
ATOM 1287 N N . GLY A 1 163 ? -13.220 -6.771 6.760 1.00 71.94 163 GLY A N 1
ATOM 1288 C CA . GLY A 1 163 ? -14.384 -5.892 6.877 1.00 71.94 163 GLY A CA 1
ATOM 1289 C C . GLY A 1 163 ? -14.765 -5.616 8.339 1.00 71.94 163 GLY A C 1
ATOM 1290 O O . GLY A 1 163 ? -14.875 -6.521 9.161 1.00 71.94 163 GLY A O 1
ATOM 1291 N N . ARG A 1 164 ? -14.990 -4.346 8.693 1.00 64.31 164 ARG A N 1
ATOM 1292 C CA . ARG A 1 164 ? -15.604 -3.964 9.978 1.00 64.31 164 ARG A CA 1
ATOM 1293 C C . ARG A 1 164 ? -17.000 -3.422 9.715 1.00 64.31 164 ARG A C 1
ATOM 1295 O O . ARG A 1 164 ? -17.209 -2.214 9.713 1.00 64.31 164 ARG A O 1
ATOM 1302 N N . LEU A 1 165 ? -17.962 -4.313 9.512 1.00 57.78 165 LEU A N 1
ATOM 1303 C CA . LEU A 1 165 ? -19.360 -3.934 9.689 1.00 57.78 165 LEU A CA 1
ATOM 1304 C C . LEU A 1 165 ? -19.605 -3.858 11.202 1.00 57.78 165 LEU A C 1
ATOM 1306 O O . LEU A 1 165 ? -19.663 -4.887 11.873 1.00 57.78 165 LEU A O 1
ATOM 1310 N N . ARG A 1 166 ? -19.660 -2.643 11.763 1.00 54.56 166 ARG A N 1
ATOM 1311 C CA . ARG A 1 166 ? -20.274 -2.451 13.084 1.00 54.56 166 ARG A CA 1
ATOM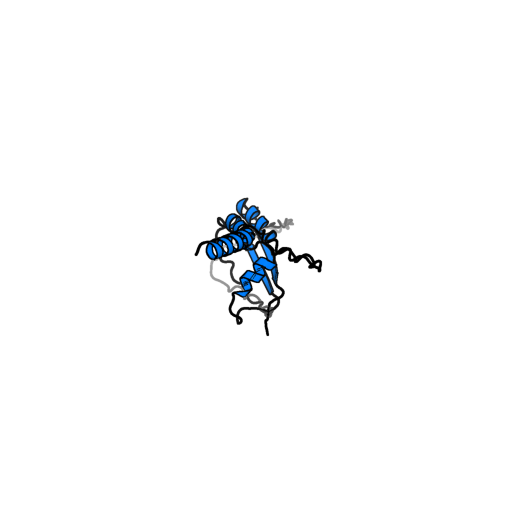 1312 C C . ARG A 1 166 ? -21.796 -2.463 12.870 1.00 54.56 166 ARG A C 1
ATOM 1314 O O . ARG A 1 166 ? -22.236 -1.693 12.017 1.00 54.56 166 ARG A O 1
ATOM 1321 N N . PRO A 1 167 ? -22.552 -3.346 13.547 1.00 50.12 167 PRO A N 1
ATOM 1322 C CA . PRO A 1 167 ? -24.012 -3.333 13.496 1.00 50.12 167 PRO A CA 1
ATOM 1323 C C . PRO A 1 167 ? -24.589 -2.036 14.072 1.00 50.12 167 PRO A C 1
ATOM 1325 O O . PRO A 1 167 ? -23.907 -1.407 14.918 1.00 50.12 167 PRO A O 1
#

InterPro domains:
  IPR016140 Bifunctional inhibitor/plant lipid transfer protein/seed storage helical domain [SM00499] (39-161)
  IPR036312 Bifunctional inhibitor/plant lipid transfer protein/seed storage helical domain superfamily [SSF47699] (108-159)

Foldseek 3Di:
DPPVVVVVVVVVCCVVPVPPCPVPDDDDPPPPDDPDPPLVVLVVQLCVLCVPAPPDPDPPDPPPDDDDPDDDDDDDDDDDDDDDDDDDDDDDDDPDPPPPPPPPPPLDDDDPSLQSSVVSLQVRDLVSVLVVLVPDPPVPQDAFDKDWDDRPSRDIDIRTDRTDDDD

Radius of gyration: 36.39 Å; chains: 1; bounding box: 39×58×134 Å

Organism: Punica granatum (NCBI:txid22663)

Sequence (167 aa):
MGRYKLVVLVLYVLMVFLPQEIDGQIGRPRPPLPPTPLCASQFALVNHACMFLPYSLVPPPAPITPPGPDLPPPGPSESEEEESDDLQHHHHHHHHHHHHHHHHHKRRAPTPVEADCCRWLREVDSVCVCDLLVHLPAFLAKPVHEYAVIVPDACNVTYSCPGRLRP